Protein AF-A0A965RSI9-F1 (afdb_monomer_lite)

Radius of gyration: 12.29 Å; chains: 1; bounding box: 28×28×30 Å

Secondary structure (DSSP, 8-state):
----GGGEEEEE--STTEEEEEEETTEEEEEEEEEETT--BS---SSS-TTGGGB---HHHHHHHHHHHTTT--SSSSHHHHHHHHH--

Foldseek 3Di:
DADALVQKDKDADPDPQFGIWIDGPVDPPDIETADGPPAAFQAQQHPVRPVRVRHPVDLVVLVVLCVVCVVVCDRDDYHSVVCCNGGRD

pLDDT: mean 93.79, std 6.75, range [55.38, 98.38]

Structure (mmCIF, N/CA/C/O backbone):
data_AF-A0A965RSI9-F1
#
_entry.id   AF-A0A965RSI9-F1
#
loop_
_atom_site.group_PDB
_atom_site.id
_atom_site.type_symbol
_atom_site.label_atom_id
_atom_site.label_alt_id
_atom_site.label_comp_id
_atom_site.label_asym_id
_atom_site.label_entity_id
_atom_site.label_seq_id
_atom_site.pdbx_PDB_ins_code
_atom_site.Cartn_x
_atom_site.Cartn_y
_atom_site.Cartn_z
_atom_site.occupancy
_atom_site.B_iso_or_equiv
_atom_site.auth_seq_id
_atom_site.auth_comp_id
_atom_site.auth_asym_id
_atom_site.auth_atom_id
_atom_site.pdbx_PDB_model_num
ATOM 1 N N . MET A 1 1 ? -3.969 -16.930 11.873 1.00 55.38 1 MET A N 1
ATOM 2 C CA . MET A 1 1 ? -5.003 -16.249 11.058 1.00 55.38 1 MET A CA 1
ATOM 3 C C . MET A 1 1 ? -4.375 -15.704 9.785 1.00 55.38 1 MET A C 1
ATOM 5 O O . MET A 1 1 ? -3.280 -15.159 9.853 1.00 55.38 1 MET A O 1
ATOM 9 N N . GLN A 1 2 ? -5.018 -15.876 8.630 1.00 72.25 2 GLN A N 1
ATOM 10 C CA . GLN A 1 2 ? -4.542 -15.307 7.368 1.00 72.25 2 GLN A CA 1
ATOM 11 C C . GLN A 1 2 ? -5.476 -14.174 6.951 1.00 72.25 2 GLN A C 1
ATOM 13 O O . GLN A 1 2 ? -6.598 -14.434 6.533 1.00 72.25 2 GLN A O 1
ATOM 18 N N . PHE A 1 3 ? -5.004 -12.934 7.082 1.00 86.44 3 PHE A N 1
ATOM 19 C CA . PHE A 1 3 ? -5.750 -11.760 6.640 1.00 86.44 3 PHE A CA 1
ATOM 20 C C . PHE A 1 3 ? -5.847 -11.707 5.106 1.00 86.44 3 PHE A C 1
ATOM 22 O O . PHE A 1 3 ? -4.984 -12.213 4.379 1.00 86.44 3 PHE A O 1
ATOM 29 N N . LYS A 1 4 ? -6.907 -11.083 4.605 1.00 88.81 4 LYS A N 1
ATOM 30 C CA . LYS A 1 4 ? -7.164 -10.786 3.192 1.00 88.81 4 LYS A CA 1
ATOM 31 C C . LYS A 1 4 ? -7.255 -9.270 3.003 1.00 88.81 4 LYS A C 1
ATOM 33 O O . LYS A 1 4 ? -7.497 -8.530 3.948 1.00 88.81 4 LYS A O 1
ATOM 38 N N . LYS A 1 5 ? -7.102 -8.788 1.760 1.00 91.12 5 LYS A N 1
ATOM 39 C CA . LYS A 1 5 ? -7.243 -7.349 1.435 1.00 91.12 5 LYS A CA 1
ATOM 40 C C . LYS A 1 5 ? -8.581 -6.772 1.917 1.00 91.12 5 LYS A C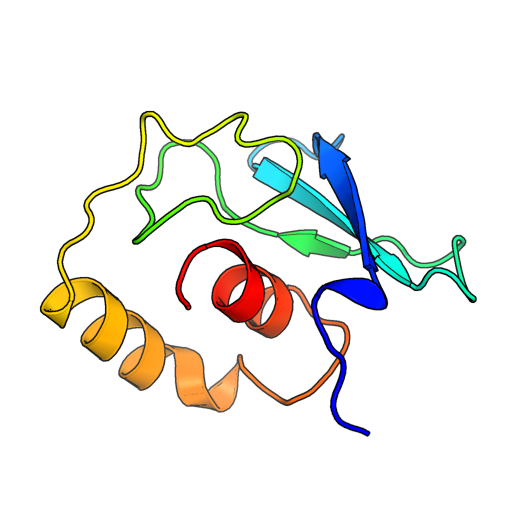 1
ATOM 42 O O . LYS A 1 5 ? -8.616 -5.636 2.369 1.00 91.12 5 LYS A O 1
ATOM 47 N N . SER A 1 6 ? -9.647 -7.574 1.856 1.00 92.69 6 SER A N 1
ATOM 48 C CA . SER A 1 6 ? -11.004 -7.231 2.297 1.00 92.69 6 SER A CA 1
ATOM 49 C C . SER A 1 6 ? -11.127 -6.895 3.779 1.00 92.69 6 SER A C 1
ATOM 51 O O . SER A 1 6 ? -12.102 -6.249 4.159 1.00 92.69 6 SER A O 1
ATOM 53 N N . ASP A 1 7 ? -10.180 -7.337 4.603 1.00 94.00 7 ASP A N 1
ATOM 54 C CA . ASP A 1 7 ? -10.246 -7.196 6.060 1.00 94.00 7 ASP A CA 1
ATOM 55 C C . ASP A 1 7 ? -9.724 -5.826 6.513 1.00 94.00 7 ASP A C 1
ATOM 57 O O . ASP A 1 7 ? -9.950 -5.410 7.650 1.00 94.00 7 ASP A O 1
ATOM 61 N N . PHE A 1 8 ? -9.049 -5.110 5.608 1.00 95.25 8 PHE A N 1
ATOM 62 C CA . PHE A 1 8 ? -8.420 -3.827 5.874 1.00 95.25 8 PHE A CA 1
ATOM 63 C C . PHE A 1 8 ? -9.191 -2.674 5.241 1.00 95.25 8 PHE A C 1
ATOM 65 O O . PHE A 1 8 ? -9.689 -2.768 4.117 1.00 95.25 8 PHE A O 1
ATOM 72 N N . VAL A 1 9 ? -9.206 -1.545 5.941 1.00 96.88 9 VAL A N 1
ATOM 73 C CA . VAL A 1 9 ? -9.498 -0.237 5.352 1.00 96.88 9 VAL A CA 1
ATOM 74 C C . VAL A 1 9 ? -8.171 0.473 5.125 1.00 96.88 9 VAL A C 1
ATOM 76 O O . VAL A 1 9 ? -7.360 0.563 6.046 1.00 96.88 9 VAL A O 1
ATOM 79 N N . VAL A 1 10 ? -7.936 0.952 3.901 1.00 97.62 10 VAL A N 1
ATOM 80 C CA . VAL A 1 10 ? -6.694 1.629 3.501 1.00 97.62 10 VAL A CA 1
ATOM 81 C C . VAL A 1 10 ? -6.969 3.112 3.281 1.00 97.62 10 VAL A C 1
ATOM 83 O O . VAL A 1 10 ? -7.916 3.474 2.590 1.00 97.62 10 VAL A O 1
ATOM 86 N N . LEU A 1 11 ? -6.117 3.961 3.849 1.00 97.88 11 LEU A N 1
ATOM 87 C CA . LEU A 1 11 ? -6.163 5.418 3.757 1.00 97.88 11 LEU A CA 1
ATOM 88 C C . LEU A 1 11 ? -4.776 5.963 3.391 1.00 97.88 11 LEU A C 1
ATOM 90 O O . LEU A 1 11 ? -3.757 5.301 3.612 1.00 97.88 11 LEU A O 1
ATOM 94 N N . LYS A 1 12 ? -4.713 7.197 2.882 1.00 98.00 12 LYS A N 1
ATOM 95 C CA . LYS A 1 12 ? -3.440 7.924 2.756 1.00 98.00 12 LYS A CA 1
ATOM 96 C C . LYS A 1 12 ? -2.797 8.065 4.139 1.00 98.00 12 LYS A C 1
ATOM 98 O O . LYS A 1 12 ? -3.475 8.392 5.112 1.00 98.00 12 LYS A O 1
ATOM 103 N N . SER A 1 13 ? -1.495 7.805 4.240 1.00 97.50 13 SER A N 1
ATOM 104 C CA . SER A 1 13 ? -0.779 7.925 5.512 1.00 97.50 13 SER A CA 1
ATOM 105 C C . SER A 1 13 ? -0.710 9.379 5.979 1.00 97.50 13 SER A C 1
ATOM 107 O O . SER A 1 13 ? -0.359 10.264 5.204 1.00 97.50 13 SER A O 1
ATOM 109 N N . THR A 1 14 ? -0.927 9.611 7.274 1.00 97.06 14 THR A N 1
ATOM 110 C CA . THR A 1 14 ? -0.635 10.897 7.933 1.00 97.06 14 THR A CA 1
ATOM 111 C C . THR A 1 14 ? 0.828 11.033 8.372 1.00 97.06 14 THR A C 1
ATOM 113 O O . THR A 1 14 ? 1.297 12.130 8.660 1.00 97.06 14 THR A O 1
ATOM 116 N N . ARG A 1 15 ? 1.585 9.928 8.422 1.00 96.62 15 ARG A N 1
ATOM 117 C CA . ARG A 1 15 ? 2.993 9.918 8.843 1.00 96.62 15 ARG A CA 1
ATOM 118 C C . ARG A 1 15 ? 3.918 10.325 7.696 1.00 96.62 15 ARG A C 1
ATOM 120 O O . ARG A 1 15 ? 3.879 9.705 6.630 1.00 96.62 15 ARG A O 1
ATOM 127 N N . LYS A 1 16 ? 4.810 11.293 7.955 1.00 95.81 16 LYS A N 1
ATOM 128 C CA . LYS A 1 16 ? 5.859 11.728 7.017 1.00 95.81 16 LYS A CA 1
ATOM 129 C C . LYS A 1 16 ? 6.678 10.529 6.523 1.00 95.81 16 LYS A C 1
ATOM 131 O O . LYS A 1 16 ? 7.068 9.663 7.306 1.00 95.81 16 LYS A O 1
ATOM 136 N N . GLY A 1 17 ? 6.922 10.482 5.215 1.00 95.88 17 GLY A N 1
ATOM 137 C CA . GLY A 1 17 ? 7.722 9.436 4.571 1.00 95.88 17 GLY A CA 1
ATOM 138 C C . GLY A 1 17 ? 6.992 8.112 4.317 1.00 95.88 17 GLY A C 1
ATOM 139 O O . GLY A 1 17 ? 7.606 7.193 3.778 1.00 95.88 17 GLY A O 1
ATOM 140 N N . LYS A 1 18 ? 5.705 7.984 4.667 1.00 97.81 18 LYS A N 1
ATOM 141 C CA . LYS A 1 18 ? 4.903 6.776 4.412 1.00 97.81 18 LYS A CA 1
ATOM 142 C C . LYS A 1 18 ? 3.835 7.023 3.347 1.00 97.81 18 LYS A C 1
ATOM 144 O O . LYS A 1 18 ? 3.298 8.123 3.270 1.00 97.81 18 LYS A O 1
ATOM 149 N N . LYS A 1 19 ? 3.524 5.996 2.549 1.00 98.19 19 LYS A N 1
ATOM 150 C CA . LYS A 1 19 ? 2.499 6.066 1.491 1.00 98.19 19 LYS A CA 1
ATOM 151 C C . LYS A 1 19 ? 1.094 5.934 2.077 1.00 98.19 19 LYS A C 1
ATOM 153 O O . LYS A 1 19 ? 0.281 6.855 2.019 1.00 98.19 19 LYS A O 1
ATOM 158 N N . TYR A 1 20 ? 0.834 4.801 2.719 1.00 98.38 20 TYR A N 1
ATOM 159 C CA . TYR A 1 20 ? -0.495 4.422 3.184 1.00 98.38 20 TYR A CA 1
ATOM 160 C C . TYR A 1 20 ? -0.514 4.108 4.673 1.00 98.38 20 TYR A C 1
ATOM 162 O O . TYR A 1 20 ? 0.514 3.833 5.295 1.00 98.38 20 TYR A O 1
ATOM 170 N N . MET A 1 21 ? -1.711 4.132 5.239 1.00 97.88 21 MET A N 1
ATOM 171 C CA . MET A 1 21 ? -2.017 3.501 6.510 1.00 97.88 21 MET A CA 1
ATOM 172 C C . MET A 1 21 ? -3.217 2.577 6.342 1.00 97.88 21 MET A C 1
ATOM 174 O O . MET A 1 21 ? -4.085 2.830 5.509 1.00 97.88 21 MET A O 1
ATOM 178 N N . ALA A 1 22 ? -3.265 1.507 7.124 1.00 97.38 22 ALA A N 1
ATOM 179 C CA . ALA A 1 22 ? -4.418 0.626 7.176 1.00 97.38 22 ALA A CA 1
ATOM 180 C C . ALA A 1 22 ? -4.778 0.257 8.609 1.00 97.38 22 ALA A C 1
ATOM 182 O O . ALA A 1 22 ? -3.918 0.247 9.490 1.00 97.38 22 ALA A O 1
ATOM 183 N N . TYR A 1 23 ? -6.047 -0.069 8.809 1.00 96.69 23 TYR A N 1
ATOM 184 C CA . TYR A 1 23 ? -6.583 -0.639 10.039 1.00 96.69 23 TYR A CA 1
ATOM 185 C C . TYR A 1 23 ? -7.517 -1.802 9.715 1.00 96.69 23 TYR A C 1
ATOM 187 O O . TYR A 1 23 ? -7.990 -1.931 8.581 1.00 96.69 23 TYR A O 1
ATOM 195 N N . LEU A 1 24 ? -7.741 -2.676 10.693 1.00 94.62 24 LEU A N 1
ATOM 196 C CA . LEU A 1 24 ? -8.681 -3.782 10.552 1.00 94.62 24 LEU A CA 1
ATOM 197 C C . LEU A 1 24 ? -10.109 -3.254 10.676 1.00 94.62 24 LEU A C 1
ATOM 199 O O . LEU A 1 24 ? -10.393 -2.444 11.552 1.00 94.62 24 LEU A O 1
ATOM 203 N N . LYS A 1 25 ? -11.037 -3.736 9.847 1.00 93.69 25 LYS A N 1
ATOM 204 C CA . LYS A 1 25 ? -12.443 -3.291 9.898 1.00 93.69 25 LYS A CA 1
ATOM 205 C C . LYS A 1 25 ? -13.083 -3.439 11.285 1.00 93.69 25 LYS A C 1
ATOM 207 O O . LYS A 1 25 ? -13.896 -2.604 11.658 1.00 93.69 25 LYS A O 1
ATOM 212 N N . ASN A 1 26 ? -12.706 -4.478 12.028 1.00 92.12 26 ASN A N 1
ATOM 213 C CA . ASN A 1 26 ? -13.188 -4.751 13.383 1.00 92.12 26 ASN A CA 1
ATOM 214 C C . ASN A 1 26 ? -12.368 -4.068 14.493 1.00 92.12 26 ASN A C 1
ATOM 216 O O . ASN A 1 26 ? -12.771 -4.132 15.647 1.00 92.12 26 ASN A O 1
ATOM 220 N N . ASP A 1 27 ? -11.242 -3.428 14.165 1.00 92.19 27 ASP A N 1
ATOM 221 C CA . ASP A 1 27 ? -10.432 -2.657 15.111 1.00 92.19 27 ASP A CA 1
ATOM 222 C C . ASP A 1 27 ? -9.815 -1.415 14.430 1.00 92.19 27 ASP A C 1
ATOM 224 O O . ASP A 1 27 ? -8.675 -1.447 13.946 1.00 92.19 27 ASP A O 1
ATOM 228 N N . PRO A 1 28 ? -10.560 -0.293 14.388 1.00 92.31 28 PRO A N 1
ATOM 229 C CA . PRO A 1 28 ? -10.078 0.970 13.832 1.00 92.31 28 PRO A CA 1
ATOM 230 C C . PRO A 1 28 ? -9.036 1.698 14.690 1.00 92.31 28 PRO A C 1
ATOM 232 O O . PRO A 1 28 ? -8.424 2.662 14.216 1.00 92.31 28 PRO A O 1
ATOM 235 N N . SER A 1 29 ? -8.842 1.277 15.945 1.00 92.19 29 SER A N 1
ATOM 236 C CA . SER A 1 29 ? -7.947 1.955 16.890 1.00 92.19 29 SER A CA 1
ATOM 237 C C . SER A 1 29 ? -6.479 1.776 16.502 1.00 92.19 29 SER A C 1
ATOM 239 O O . SER A 1 29 ? -5.665 2.695 16.626 1.00 92.19 29 SER A O 1
ATOM 241 N N . LYS A 1 30 ? -6.144 0.610 15.943 1.00 93.06 30 LYS A N 1
ATOM 242 C CA . LYS A 1 30 ? -4.785 0.261 15.554 1.00 93.06 30 LYS A CA 1
ATOM 243 C C . LYS A 1 30 ? -4.556 0.557 14.076 1.00 93.06 30 LYS A C 1
ATOM 245 O O . LYS A 1 30 ? -4.998 -0.176 13.197 1.00 93.06 30 LYS A O 1
ATOM 250 N N . LYS A 1 31 ? -3.802 1.622 13.801 1.00 95.94 31 LYS A N 1
ATOM 251 C CA . LYS A 1 31 ? -3.398 2.025 12.445 1.00 95.94 31 LYS A CA 1
ATOM 252 C C . LYS A 1 31 ? -1.945 1.647 12.192 1.00 95.94 31 LYS A C 1
ATOM 254 O O . LYS A 1 31 ? -1.058 1.983 12.972 1.00 95.94 31 LYS A O 1
ATOM 259 N N . ILE A 1 32 ? -1.689 0.978 11.076 1.00 96.25 32 ILE A N 1
ATOM 260 C CA . ILE A 1 32 ? -0.346 0.585 10.653 1.00 96.25 32 ILE A CA 1
ATOM 261 C C . ILE A 1 32 ? 0.008 1.323 9.370 1.00 96.25 32 ILE A C 1
ATOM 263 O O . ILE A 1 32 ? -0.694 1.222 8.368 1.00 96.25 32 ILE A O 1
ATOM 267 N N . HIS A 1 33 ? 1.123 2.049 9.402 1.00 97.62 33 HIS A N 1
ATOM 268 C CA . HIS A 1 33 ? 1.642 2.797 8.259 1.00 97.62 33 HIS A CA 1
ATOM 269 C C . HIS A 1 33 ? 2.610 1.933 7.445 1.00 97.62 33 HIS A C 1
ATOM 271 O O . HIS A 1 33 ? 3.508 1.303 8.009 1.00 97.62 33 HIS A O 1
ATOM 277 N N . PHE A 1 34 ? 2.471 1.929 6.121 1.00 97.12 34 PHE A N 1
ATOM 278 C CA . PHE A 1 34 ? 3.236 1.063 5.223 1.00 97.12 34 PHE A CA 1
ATOM 279 C C . PHE A 1 34 ? 3.532 1.734 3.871 1.00 97.12 34 PHE A C 1
ATOM 281 O O . PHE A 1 34 ? 2.925 2.744 3.505 1.00 97.12 34 PHE A O 1
ATOM 288 N N . GLY A 1 35 ? 4.519 1.189 3.150 1.00 96.44 35 GLY A N 1
ATOM 289 C CA . GLY A 1 35 ? 5.112 1.817 1.963 1.00 96.44 35 GLY A CA 1
ATOM 290 C C . GLY A 1 35 ? 5.923 3.079 2.292 1.00 96.44 35 GLY A C 1
ATOM 291 O O . GLY A 1 35 ? 5.588 3.821 3.214 1.00 96.44 35 GLY A O 1
ATOM 292 N N . ALA A 1 36 ? 7.004 3.329 1.556 1.00 96.69 36 ALA A N 1
ATOM 293 C CA . ALA A 1 36 ? 7.852 4.512 1.729 1.00 96.69 36 ALA A CA 1
ATOM 294 C C . ALA A 1 36 ? 7.688 5.474 0.546 1.00 96.69 36 ALA A C 1
ATOM 296 O O . ALA A 1 36 ? 7.663 5.029 -0.600 1.00 96.69 36 ALA A O 1
ATOM 297 N N . LEU A 1 37 ? 7.562 6.776 0.809 1.00 95.94 37 LEU A N 1
ATOM 298 C CA . LEU A 1 37 ? 7.525 7.792 -0.253 1.00 95.94 37 LEU A CA 1
ATOM 299 C C . LEU A 1 37 ? 8.870 7.844 -0.991 1.00 95.94 37 LEU A C 1
ATOM 301 O O . LEU A 1 37 ? 9.910 7.619 -0.379 1.00 95.94 37 LEU A O 1
ATOM 305 N N . GLY A 1 38 ? 8.840 8.118 -2.296 1.00 94.19 38 GLY A N 1
ATOM 306 C CA . GLY A 1 38 ? 10.038 8.169 -3.146 1.00 94.19 38 GLY A CA 1
ATOM 307 C C . GLY A 1 38 ? 10.578 6.807 -3.601 1.00 94.19 38 GLY A C 1
ATOM 308 O O . GLY A 1 38 ? 11.449 6.762 -4.461 1.00 94.19 38 GLY A O 1
ATOM 309 N N . TYR A 1 39 ? 10.046 5.695 -3.085 1.00 95.44 39 TYR A N 1
ATOM 310 C CA . TYR A 1 39 ? 10.412 4.351 -3.534 1.00 95.44 39 TYR A CA 1
ATOM 311 C C . TYR A 1 39 ? 9.372 3.783 -4.500 1.00 95.44 39 TYR A C 1
ATOM 313 O O . TYR A 1 39 ? 8.166 3.992 -4.332 1.00 95.44 39 TYR A O 1
ATOM 321 N N . GLN A 1 40 ? 9.859 3.027 -5.483 1.00 97.31 40 GLN A N 1
ATOM 322 C CA . GLN A 1 40 ? 9.028 2.259 -6.406 1.00 97.31 40 GLN A CA 1
ATOM 323 C C . GLN A 1 40 ? 8.438 1.012 -5.741 1.00 97.31 40 GLN A C 1
ATOM 325 O O . GLN A 1 40 ? 8.964 0.510 -4.742 1.00 97.31 40 GLN A O 1
ATOM 330 N N . GLN A 1 41 ? 7.375 0.489 -6.340 1.00 98.19 41 GLN A N 1
ATOM 331 C CA . GLN A 1 41 ? 6.743 -0.768 -5.959 1.00 98.19 41 GLN A CA 1
ATOM 332 C C . GLN A 1 41 ? 6.416 -1.605 -7.193 1.00 98.19 41 GLN A C 1
ATOM 334 O O . GLN A 1 41 ? 6.434 -1.097 -8.312 1.00 98.19 41 GLN A O 1
ATOM 339 N N . TYR A 1 42 ? 6.085 -2.880 -6.994 1.00 98.38 42 TYR A N 1
ATOM 340 C CA . TYR A 1 42 ? 5.662 -3.732 -8.101 1.00 98.38 42 TYR A CA 1
ATOM 341 C C . TYR A 1 42 ? 4.361 -3.224 -8.718 1.00 98.38 42 TYR A C 1
ATOM 343 O O . TYR A 1 42 ? 4.328 -2.949 -9.917 1.00 98.38 42 TYR A O 1
ATOM 351 N N . LYS A 1 43 ? 3.31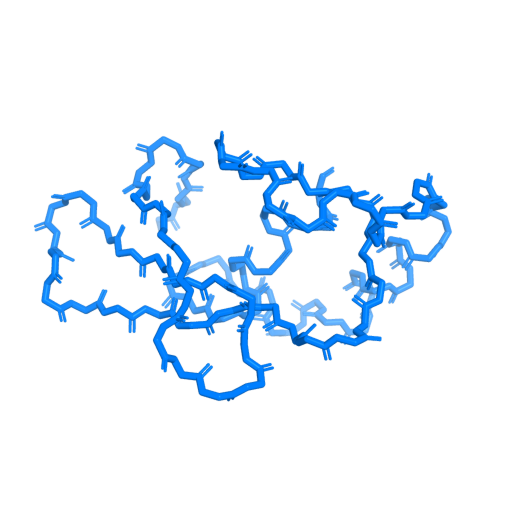8 -3.087 -7.891 1.00 98.25 43 LYS A N 1
ATOM 352 C CA . LYS A 1 43 ? 2.005 -2.599 -8.309 1.00 98.25 43 LYS A CA 1
ATOM 353 C C . LYS A 1 43 ? 1.208 -2.074 -7.122 1.00 98.25 43 LYS A C 1
ATOM 355 O O . LYS A 1 43 ? 1.015 -2.803 -6.147 1.00 98.25 43 LYS A O 1
ATOM 360 N N . ASP A 1 44 ? 0.683 -0.860 -7.213 1.00 98.00 44 ASP A N 1
ATOM 361 C CA . ASP A 1 44 ? -0.246 -0.307 -6.239 1.00 98.00 44 ASP A CA 1
ATOM 362 C C . ASP A 1 44 ? -1.626 -0.945 -6.425 1.00 98.00 44 ASP A C 1
ATOM 364 O O . ASP A 1 44 ? -2.426 -0.604 -7.297 1.00 98.00 44 ASP A O 1
ATOM 368 N N . SER A 1 45 ? -1.898 -1.934 -5.583 1.00 97.31 45 SER A N 1
ATOM 369 C CA . SER A 1 45 ? -3.156 -2.672 -5.567 1.00 97.31 45 SER A CA 1
ATOM 370 C C . SER A 1 45 ? -4.064 -2.263 -4.407 1.00 97.31 45 SER A C 1
ATOM 372 O O . SER A 1 45 ? -4.968 -3.015 -4.025 1.00 97.31 45 SER A O 1
ATOM 374 N N . THR A 1 46 ? -3.817 -1.088 -3.821 1.00 97.25 46 THR A N 1
ATOM 375 C CA . THR A 1 46 ? -4.768 -0.465 -2.899 1.00 97.25 46 THR A CA 1
ATOM 376 C C . THR A 1 46 ? -6.027 -0.019 -3.653 1.00 97.25 46 THR A C 1
ATOM 378 O O . THR A 1 46 ? -5.971 0.228 -4.858 1.00 97.25 46 THR A O 1
ATOM 381 N N . PRO A 1 47 ? -7.177 0.133 -2.972 1.00 96.56 47 PRO A N 1
ATOM 382 C CA . PRO A 1 47 ? -8.365 0.727 -3.587 1.00 96.56 47 PRO A CA 1
ATOM 383 C C . PRO A 1 47 ? -8.158 2.179 -4.045 1.00 96.56 47 PRO A C 1
ATOM 385 O O . PRO A 1 47 ? -8.856 2.635 -4.941 1.00 96.56 47 PRO A O 1
ATOM 388 N N . LEU A 1 48 ? -7.211 2.896 -3.427 1.00 97.19 48 LEU A N 1
ATOM 389 C CA . LEU A 1 48 ? -6.983 4.322 -3.667 1.00 97.19 48 LEU A CA 1
ATOM 390 C C . LEU A 1 48 ? -6.035 4.596 -4.837 1.00 97.19 48 LEU A C 1
ATOM 392 O O . LEU A 1 48 ? -6.172 5.630 -5.481 1.00 97.19 48 LEU A O 1
ATOM 396 N N . LYS A 1 49 ? -5.068 3.701 -5.094 1.00 97.50 49 LYS A N 1
ATOM 397 C CA . LYS A 1 49 ? -4.125 3.785 -6.225 1.00 97.50 49 LYS A CA 1
ATOM 398 C C . LYS A 1 49 ? -3.329 5.099 -6.320 1.00 97.50 49 LYS A C 1
ATOM 400 O O . LYS A 1 49 ? -2.814 5.426 -7.389 1.00 97.50 49 LYS A O 1
ATOM 405 N N . LEU A 1 50 ? -3.191 5.826 -5.209 1.00 97.81 50 LEU A N 1
ATOM 406 C CA . LEU A 1 50 ? -2.582 7.161 -5.132 1.00 97.81 50 LEU A CA 1
ATOM 407 C C . LEU A 1 50 ? -1.120 7.202 -5.577 1.00 97.81 50 LEU A C 1
ATOM 409 O O . LEU A 1 50 ? -0.624 8.281 -5.872 1.00 97.81 50 LEU A O 1
ATOM 413 N N . TYR A 1 51 ? -0.420 6.067 -5.575 1.00 97.62 51 TYR A N 1
ATOM 414 C CA . TYR A 1 51 ? 1.007 6.005 -5.878 1.00 97.62 51 TYR A CA 1
ATOM 415 C C . TYR A 1 51 ? 1.317 5.108 -7.077 1.00 97.62 51 TYR A C 1
ATOM 417 O O . TYR A 1 51 ? 2.475 4.726 -7.240 1.00 97.62 51 TYR A O 1
ATOM 425 N N . SER A 1 52 ? 0.324 4.788 -7.916 1.00 97.44 52 SER A N 1
ATOM 426 C CA . SER A 1 52 ? 0.491 3.897 -9.081 1.00 97.44 52 SER A CA 1
ATOM 427 C C . SER A 1 52 ? 1.530 4.398 -10.093 1.00 97.44 52 SER A C 1
ATOM 429 O O . SER A 1 52 ? 2.097 3.607 -10.833 1.00 97.44 52 SER A O 1
ATOM 431 N N . GLU A 1 53 ? 1.841 5.697 -10.097 1.00 97.12 53 GLU A N 1
ATOM 432 C CA . GLU A 1 53 ? 2.936 6.281 -10.892 1.00 97.12 53 GLU A CA 1
ATOM 433 C C . GLU A 1 53 ? 4.319 5.681 -10.565 1.00 97.12 53 GLU A C 1
ATOM 435 O O . GLU A 1 53 ? 5.233 5.716 -11.383 1.00 97.12 53 GLU A O 1
ATOM 440 N N . TYR A 1 54 ? 4.474 5.100 -9.372 1.00 97.38 54 TYR A N 1
ATOM 441 C CA . TYR A 1 54 ? 5.702 4.450 -8.917 1.00 97.38 54 TYR A CA 1
ATOM 442 C C . TYR A 1 54 ? 5.719 2.932 -9.186 1.00 97.38 54 TYR A C 1
ATO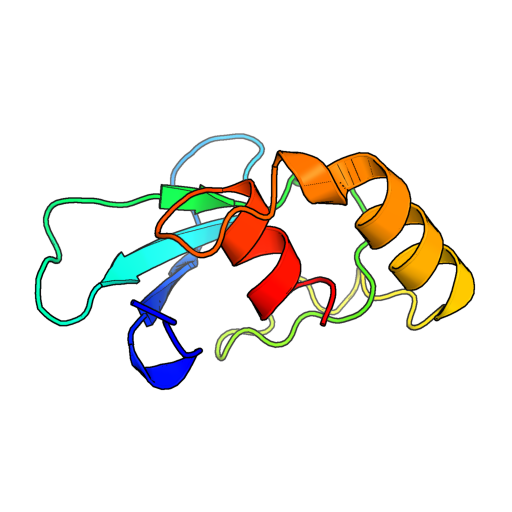M 444 O O . TYR A 1 54 ? 6.617 2.236 -8.696 1.00 97.38 54 TYR A O 1
ATOM 452 N N . ASP A 1 55 ? 4.731 2.408 -9.918 1.00 98.12 55 ASP A N 1
ATOM 453 C CA . ASP A 1 55 ? 4.627 0.993 -10.271 1.00 98.12 55 ASP A CA 1
ATOM 454 C C . ASP A 1 55 ? 5.631 0.625 -11.365 1.00 98.12 55 ASP A C 1
ATOM 456 O O . ASP A 1 55 ? 5.619 1.185 -12.459 1.00 98.12 55 ASP A O 1
ATOM 460 N N . HIS A 1 56 ? 6.482 -0.365 -11.095 1.00 97.81 56 HIS A N 1
ATOM 461 C CA . HIS A 1 56 ? 7.467 -0.843 -12.066 1.00 97.81 56 HIS A CA 1
ATOM 462 C C . HIS A 1 56 ? 7.047 -2.124 -12.797 1.00 97.81 56 HIS A C 1
ATOM 464 O O . HIS A 1 56 ? 7.640 -2.445 -13.820 1.00 97.81 56 HIS A O 1
ATOM 470 N N . ASN A 1 57 ? 6.089 -2.901 -12.274 1.00 97.31 57 ASN A N 1
ATOM 471 C CA . ASN A 1 57 ? 5.592 -4.175 -12.831 1.00 97.31 57 ASN A CA 1
ATOM 472 C C . ASN A 1 57 ? 6.646 -5.274 -13.141 1.00 97.31 57 ASN A C 1
ATOM 474 O O . ASN A 1 57 ? 6.300 -6.356 -13.607 1.00 97.31 57 ASN A O 1
ATOM 478 N N . ASP A 1 58 ? 7.924 -5.039 -12.844 1.00 97.94 58 ASP A N 1
ATOM 479 C CA . ASP A 1 58 ? 9.010 -6.028 -12.877 1.00 97.94 58 ASP A CA 1
ATOM 480 C C . ASP A 1 58 ? 8.832 -7.135 -11.811 1.00 97.94 58 ASP A C 1
ATOM 482 O O . ASP A 1 58 ? 8.882 -6.892 -10.597 1.00 97.94 58 ASP A O 1
ATOM 486 N N . LYS A 1 59 ? 8.626 -8.369 -12.287 1.00 97.31 59 LYS A N 1
ATOM 487 C CA . LYS A 1 59 ? 8.412 -9.569 -11.463 1.00 97.31 59 LYS A CA 1
ATOM 488 C C . LYS A 1 59 ? 9.683 -10.030 -10.744 1.00 97.31 59 LYS A C 1
ATOM 490 O O . LYS A 1 59 ? 9.590 -10.469 -9.600 1.00 97.31 59 LYS A O 1
ATOM 495 N N . ASP A 1 60 ? 10.859 -9.847 -11.333 1.00 97.69 60 ASP A N 1
ATOM 496 C CA . ASP A 1 60 ? 12.132 -10.242 -10.721 1.00 97.69 60 ASP A CA 1
ATOM 497 C C . ASP A 1 60 ? 12.454 -9.345 -9.523 1.00 97.69 60 ASP A C 1
ATOM 499 O O . ASP A 1 60 ? 12.954 -9.789 -8.485 1.00 97.69 60 ASP A O 1
ATOM 503 N N . ARG A 1 61 ? 12.127 -8.052 -9.616 1.00 97.31 61 ARG A N 1
ATOM 504 C CA . ARG A 1 61 ? 12.197 -7.123 -8.477 1.00 97.31 61 ARG A CA 1
ATOM 505 C C . ARG A 1 61 ? 11.220 -7.495 -7.371 1.00 97.31 61 ARG A C 1
ATOM 507 O O . ARG A 1 61 ? 11.589 -7.405 -6.198 1.00 97.31 61 ARG A O 1
ATOM 514 N N . ARG A 1 62 ? 10.008 -7.929 -7.722 1.00 96.88 62 ARG A N 1
ATOM 515 C CA . ARG A 1 62 ? 9.018 -8.422 -6.755 1.00 96.88 62 ARG A CA 1
ATOM 516 C C . ARG A 1 62 ? 9.525 -9.661 -6.020 1.00 96.88 62 ARG A C 1
ATOM 518 O O . ARG A 1 62 ? 9.439 -9.718 -4.794 1.00 96.8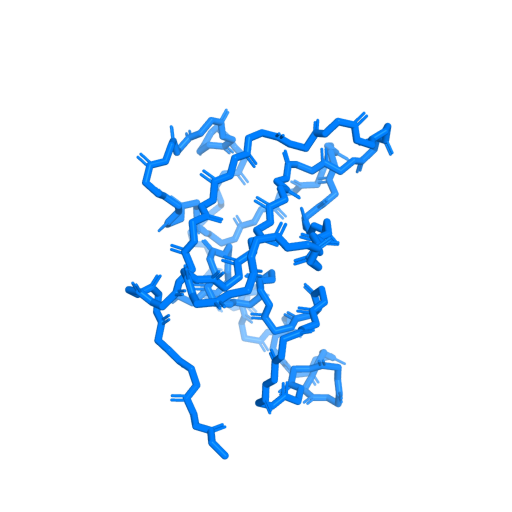8 62 ARG A O 1
ATOM 525 N N . ASP A 1 63 ? 10.102 -10.613 -6.740 1.00 96.12 63 ASP A N 1
ATOM 526 C CA . ASP A 1 63 ? 10.568 -11.871 -6.157 1.00 96.12 63 ASP A CA 1
ATOM 527 C C . ASP A 1 63 ? 11.813 -11.653 -5.284 1.00 96.12 63 ASP A C 1
ATOM 529 O O . ASP A 1 63 ? 11.884 -12.173 -4.167 1.00 96.12 63 ASP A O 1
ATOM 533 N N . ARG A 1 64 ? 12.731 -10.766 -5.697 1.00 96.56 64 ARG A N 1
ATOM 534 C CA . ARG A 1 64 ? 13.845 -10.302 -4.849 1.00 96.56 64 ARG A CA 1
ATOM 535 C C . ARG A 1 64 ? 13.366 -9.582 -3.589 1.00 96.56 64 ARG A C 1
ATOM 537 O O . ARG A 1 64 ? 13.920 -9.803 -2.510 1.00 96.56 64 ARG A O 1
ATOM 544 N N . TYR A 1 65 ? 12.340 -8.734 -3.699 1.00 95.88 65 TYR A N 1
ATOM 545 C CA . TYR A 1 65 ? 11.725 -8.088 -2.539 1.00 95.88 65 TYR A CA 1
ATOM 546 C C . TYR A 1 65 ? 11.162 -9.132 -1.569 1.00 95.88 65 TYR A C 1
ATOM 548 O O . TYR A 1 65 ? 11.475 -9.087 -0.378 1.00 95.88 65 TYR A O 1
ATOM 556 N N . TYR A 1 66 ? 10.388 -10.098 -2.074 1.00 93.94 66 TYR A N 1
ATOM 557 C CA . TYR A 1 66 ? 9.826 -11.175 -1.261 1.00 93.94 66 TYR A CA 1
ATOM 558 C C . TYR A 1 66 ? 10.920 -12.001 -0.578 1.00 93.94 66 TYR A C 1
ATOM 560 O O . TYR A 1 66 ? 10.837 -12.228 0.625 1.00 93.94 66 TYR A O 1
ATOM 568 N N . ALA A 1 67 ? 11.972 -12.393 -1.302 1.00 94.50 67 ALA A N 1
ATOM 569 C CA . ALA A 1 67 ? 13.084 -13.161 -0.747 1.00 94.50 67 ALA A CA 1
ATOM 570 C C . ALA A 1 67 ? 13.778 -12.426 0.414 1.00 94.50 67 ALA A C 1
ATOM 572 O O . ALA A 1 67 ? 14.007 -13.020 1.468 1.00 94.50 67 ALA A O 1
ATOM 573 N N . ARG A 1 68 ? 14.045 -11.121 0.259 1.00 93.81 68 ARG A N 1
ATOM 574 C CA . ARG A 1 68 ? 14.688 -10.295 1.295 1.00 93.81 68 ARG A CA 1
ATOM 575 C C . ARG A 1 68 ? 13.796 -10.074 2.514 1.00 93.81 68 ARG A C 1
ATOM 577 O O . ARG A 1 68 ? 14.276 -10.129 3.641 1.00 93.81 68 ARG A O 1
ATOM 584 N N . HIS A 1 69 ? 12.508 -9.831 2.292 1.00 91.31 69 HIS A N 1
ATOM 585 C CA . HIS A 1 69 ? 11.560 -9.478 3.349 1.00 91.31 69 HIS A CA 1
ATOM 586 C C . HIS A 1 69 ? 10.738 -10.662 3.854 1.00 91.31 69 HIS A C 1
ATOM 588 O O . HIS A 1 69 ? 9.835 -10.471 4.661 1.00 91.31 69 HIS A O 1
ATOM 594 N N . LYS A 1 70 ? 11.042 -11.898 3.442 1.00 89.69 70 LYS A N 1
ATOM 595 C CA . LYS A 1 70 ? 10.288 -13.101 3.834 1.00 89.69 70 LYS A CA 1
ATOM 596 C C . LYS A 1 70 ?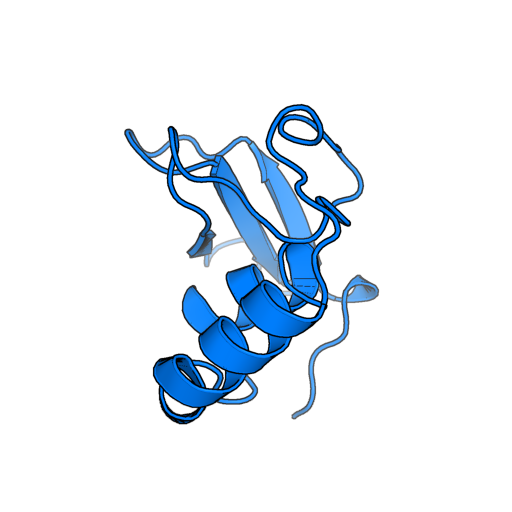 10.102 -13.217 5.352 1.00 89.69 70 LYS A C 1
ATOM 598 O O . LYS A 1 70 ? 9.044 -13.651 5.795 1.00 89.69 70 LYS A O 1
ATOM 603 N N . LYS A 1 71 ? 11.109 -12.804 6.133 1.00 86.50 71 LYS A N 1
ATOM 604 C CA . LYS A 1 71 ? 11.070 -12.781 7.607 1.00 86.50 71 LYS A CA 1
ATOM 605 C C . LYS A 1 71 ? 10.161 -11.683 8.173 1.00 86.50 71 LYS A C 1
ATOM 607 O O . LYS A 1 71 ? 9.553 -11.900 9.210 1.00 86.50 71 LYS A O 1
ATOM 612 N N . ASP A 1 72 ? 10.037 -10.549 7.483 1.00 81.62 72 ASP A N 1
ATOM 613 C CA . ASP A 1 72 ? 9.191 -9.413 7.879 1.00 81.62 72 ASP A CA 1
ATOM 614 C C . ASP A 1 72 ? 7.739 -9.583 7.405 1.00 81.62 72 ASP A C 1
ATOM 616 O O . ASP A 1 72 ? 6.801 -9.049 7.997 1.00 81.62 72 ASP A O 1
ATOM 620 N N . ILE A 1 73 ? 7.533 -10.357 6.335 1.00 84.81 73 ILE A N 1
ATOM 621 C CA . ILE A 1 73 ? 6.224 -10.742 5.792 1.00 84.81 73 ILE A CA 1
ATOM 622 C C . ILE A 1 73 ? 5.673 -11.916 6.620 1.00 84.81 73 ILE A C 1
ATOM 624 O O . ILE A 1 73 ? 5.264 -12.962 6.114 1.00 84.81 73 ILE A O 1
ATOM 628 N N . VAL A 1 74 ? 5.644 -11.745 7.940 1.00 77.94 74 VAL A N 1
ATOM 629 C CA . VAL A 1 74 ? 4.914 -12.649 8.830 1.00 77.94 74 VAL A CA 1
ATOM 630 C C . VAL A 1 74 ? 3.426 -12.414 8.591 1.00 77.94 74 VAL A C 1
ATOM 632 O O . VAL A 1 74 ? 2.983 -11.263 8.587 1.00 77.94 74 VAL A O 1
ATOM 635 N N . LYS A 1 75 ? 2.645 -13.484 8.376 1.00 71.06 75 LYS A N 1
ATOM 636 C CA . LYS A 1 75 ? 1.179 -13.406 8.227 1.00 71.06 75 LYS A CA 1
ATOM 637 C C . LYS A 1 75 ? 0.598 -12.680 9.451 1.00 71.06 75 LYS A C 1
ATOM 639 O O . LYS A 1 75 ? 0.524 -13.265 10.526 1.00 71.06 75 LYS A O 1
ATOM 644 N N . GLY A 1 76 ? 0.219 -11.410 9.302 1.00 78.88 76 GLY A N 1
ATOM 645 C CA . GLY A 1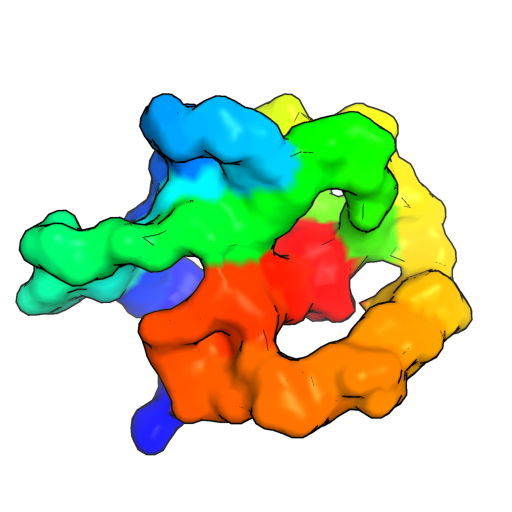 76 ? -0.175 -10.586 10.442 1.00 78.88 76 GLY A CA 1
ATOM 646 C C . GLY A 1 76 ? -0.432 -9.122 10.099 1.00 78.88 76 GLY A C 1
ATOM 647 O O . GLY A 1 76 ? -0.180 -8.667 8.989 1.00 78.88 76 GLY A O 1
ATOM 648 N N . PHE A 1 77 ? -0.926 -8.362 11.072 1.00 87.06 77 PHE A N 1
ATOM 649 C CA . PHE A 1 77 ? -1.203 -6.937 10.910 1.00 87.06 77 PHE A CA 1
ATOM 650 C C . PHE A 1 77 ? 0.046 -6.091 11.224 1.00 87.06 77 PHE A C 1
ATOM 652 O O . PHE A 1 77 ? 0.177 -5.518 12.305 1.00 87.06 77 PHE A O 1
ATOM 659 N N . ASN A 1 78 ? 1.002 -6.074 10.289 1.00 91.81 78 ASN A N 1
ATOM 660 C CA . ASN A 1 78 ? 2.278 -5.357 10.408 1.00 91.81 78 ASN A CA 1
ATOM 661 C C . ASN A 1 78 ? 2.672 -4.643 9.088 1.00 91.81 78 ASN A C 1
ATOM 663 O O . ASN A 1 78 ? 2.112 -4.952 8.031 1.00 91.81 78 ASN A O 1
ATOM 667 N N . PRO A 1 79 ? 3.633 -3.693 9.112 1.00 93.81 79 PRO A N 1
ATOM 668 C CA . PRO A 1 79 ? 4.002 -2.902 7.932 1.00 93.81 79 PRO A CA 1
ATOM 669 C C . PRO A 1 79 ? 4.561 -3.708 6.753 1.00 93.81 79 PRO A C 1
ATOM 671 O O . PRO A 1 79 ? 4.308 -3.351 5.599 1.00 93.81 79 PRO A O 1
ATOM 674 N N . GLY A 1 80 ? 5.338 -4.761 7.030 1.00 93.94 80 GLY A N 1
ATOM 675 C CA . GLY A 1 80 ? 5.953 -5.613 6.010 1.00 93.94 80 GLY A CA 1
ATOM 676 C C . GLY A 1 80 ? 4.899 -6.428 5.271 1.00 93.94 80 GLY A C 1
ATOM 677 O O . GLY A 1 80 ? 4.836 -6.403 4.043 1.00 93.94 80 GLY A O 1
ATOM 678 N N . TYR A 1 81 ? 3.988 -7.047 6.021 1.00 94.25 81 TYR A N 1
ATOM 679 C CA . TYR A 1 81 ? 2.856 -7.780 5.469 1.00 94.25 81 TYR A CA 1
ATOM 680 C C . TYR A 1 81 ? 1.934 -6.891 4.630 1.00 94.25 81 TYR A C 1
ATOM 682 O O . TYR A 1 81 ? 1.577 -7.275 3.519 1.00 94.25 81 TYR A O 1
ATOM 690 N N . LEU A 1 82 ? 1.578 -5.696 5.114 1.00 95.31 82 LEU A N 1
ATOM 691 C CA . LEU A 1 82 ? 0.729 -4.764 4.363 1.00 95.31 82 LEU A CA 1
ATOM 692 C C . LEU A 1 82 ? 1.420 -4.239 3.103 1.00 95.31 82 LEU A C 1
ATOM 694 O O . LEU A 1 82 ? 0.791 -4.184 2.047 1.00 95.31 82 LEU A O 1
ATOM 698 N N . SER A 1 83 ? 2.716 -3.909 3.185 1.00 95.81 83 SER A N 1
ATOM 699 C CA . SER A 1 83 ? 3.492 -3.525 2.000 1.00 95.81 83 SER A CA 1
ATOM 700 C C . SER A 1 83 ? 3.499 -4.654 0.982 1.00 95.81 83 SER A C 1
ATOM 702 O O . SER A 1 83 ? 3.223 -4.409 -0.186 1.00 95.81 83 SER A O 1
ATOM 704 N N . PHE A 1 84 ? 3.738 -5.894 1.415 1.00 95.19 84 PHE A N 1
ATOM 705 C CA . PHE A 1 84 ? 3.698 -7.030 0.509 1.00 95.19 84 PHE A CA 1
ATOM 706 C C . PHE A 1 84 ? 2.314 -7.213 -0.113 1.00 95.19 84 PHE A C 1
ATOM 708 O O . PHE A 1 84 ? 2.183 -7.233 -1.330 1.00 95.19 84 PHE A O 1
ATOM 715 N N . LEU A 1 85 ? 1.271 -7.267 0.716 1.00 94.75 85 LEU A N 1
ATOM 716 C CA . LEU A 1 85 ? -0.100 -7.522 0.292 1.00 94.75 85 LEU A CA 1
ATOM 717 C C . LEU A 1 85 ? -0.619 -6.487 -0.713 1.00 94.75 85 LEU A C 1
ATOM 719 O O . LEU A 1 85 ? -1.323 -6.873 -1.645 1.00 94.75 85 LEU A O 1
ATOM 723 N N . PHE A 1 86 ? -0.321 -5.202 -0.508 1.00 96.69 86 PHE A N 1
ATOM 724 C CA . PHE A 1 86 ? -0.882 -4.112 -1.308 1.00 96.69 86 PHE A CA 1
ATOM 725 C C . PHE A 1 86 ? 0.054 -3.559 -2.382 1.00 96.69 86 PHE A C 1
ATOM 727 O O . PHE A 1 86 ? -0.450 -3.025 -3.364 1.00 96.69 86 PHE A O 1
ATOM 734 N N . LEU A 1 87 ? 1.374 -3.667 -2.225 1.00 97.25 87 LEU A N 1
ATOM 735 C CA . LEU A 1 87 ? 2.339 -3.018 -3.122 1.00 97.25 87 LEU A CA 1
ATOM 736 C C . LEU A 1 87 ? 3.250 -4.017 -3.861 1.00 97.25 87 LEU A C 1
ATOM 738 O O . LEU A 1 87 ? 3.862 -3.654 -4.865 1.00 97.25 87 LEU A O 1
ATOM 742 N N . TRP A 1 88 ? 3.354 -5.265 -3.383 1.00 96.19 88 TRP A N 1
ATOM 743 C CA . TRP A 1 88 ? 4.295 -6.270 -3.907 1.00 96.19 88 TRP A CA 1
ATOM 744 C C . TRP A 1 88 ? 3.680 -7.651 -4.183 1.00 96.19 88 TRP A C 1
ATOM 746 O O . TRP A 1 88 ? 4.418 -8.627 -4.314 1.00 96.19 88 TRP A O 1
ATOM 756 N N . LYS A 1 89 ? 2.352 -7.752 -4.281 1.00 87.75 89 LYS A N 1
ATOM 757 C CA . LYS A 1 89 ? 1.630 -9.003 -4.549 1.00 87.75 89 LYS A CA 1
ATOM 758 C C . LYS A 1 89 ? 0.799 -8.885 -5.816 1.00 87.75 89 LYS A C 1
ATOM 760 O O . LYS A 1 89 ? 1.037 -9.707 -6.726 1.00 87.75 89 LYS A O 1
#

Sequence (89 aa):
MQFKKSDFVVLKSTRKGKKYMAYLKNDPSKKIHFGALGYQQYKDSTPLKLYSEYDHNDKDRRDRYYARHKKDIVKGFNPGYLSFLFLWK